Protein AF-A0AAE3QKD9-F1 (afdb_monomer)

Sequence (42 aa):
MGKLWQRNYHEHIIRNAHSHQKIAEYIISNPLLWEQDILFAL

Radius of gyration: 13.56 Å; Cα contacts (8 Å, |Δi|>4): 5; chains: 1; bounding box: 34×23×30 Å

Secondary structure (DSSP, 8-state):
----S-SS-------SHHHHHHHHHHHHHHHHHGGGSTTTT-

Foldseek 3Di:
DDDPDDPDDDDDDDDDPVSVVVVVVCVVCCVVCVVVDPPNVD

InterPro domains:
  IPR036515 Transposase IS200-like superfamily [G3DSA:3.30.70.1290] (1-38)
  IPR036515 Transposase IS200-like superfamily [SSF143422] (2-32)

Mean predicted aligned error: 4.27 Å

Structure (mmCIF, N/CA/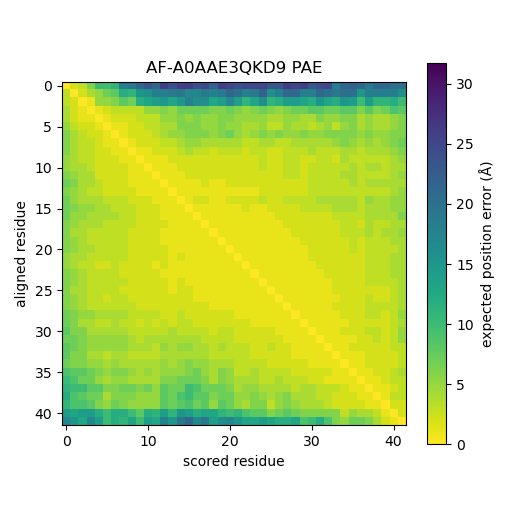C/O backbone):
data_AF-A0AAE3QKD9-F1
#
_entry.id   AF-A0AAE3QKD9-F1
#
loop_
_atom_site.group_PDB
_atom_site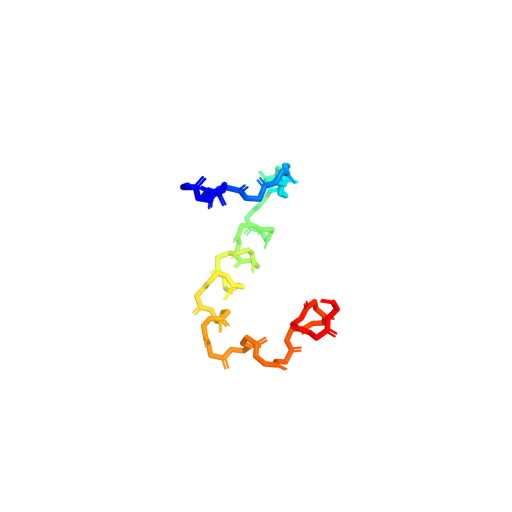.id
_atom_site.type_symbol
_atom_site.label_atom_id
_atom_site.label_alt_id
_atom_site.label_comp_id
_atom_site.label_asym_id
_atom_site.label_entity_id
_atom_site.label_seq_id
_atom_site.pdb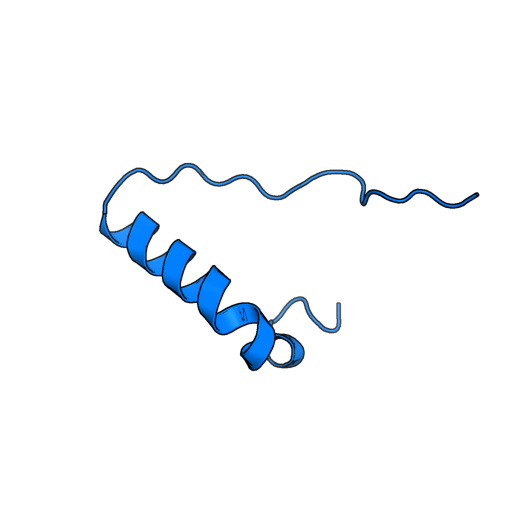x_PDB_ins_code
_atom_site.Cartn_x
_atom_site.Cartn_y
_atom_site.Cartn_z
_atom_site.occupancy
_atom_site.B_iso_or_equiv
_atom_site.auth_seq_id
_atom_site.auth_comp_id
_atom_site.auth_asym_id
_atom_site.auth_atom_id
_atom_site.pdbx_PDB_model_num
ATOM 1 N N . MET A 1 1 ? -26.754 9.463 11.585 1.00 63.19 1 MET A N 1
ATOM 2 C CA . MET A 1 1 ? -26.166 8.497 10.630 1.00 63.19 1 MET A CA 1
ATOM 3 C C . MET A 1 1 ? -24.745 8.953 10.333 1.00 63.19 1 MET A C 1
ATOM 5 O O . MET A 1 1 ? -24.572 10.109 9.971 1.00 63.19 1 MET A O 1
ATOM 9 N N . GLY A 1 2 ? -23.741 8.125 10.634 1.00 81.06 2 GLY A N 1
ATOM 10 C CA . GLY A 1 2 ? -22.322 8.502 10.553 1.00 81.06 2 GLY A CA 1
ATOM 11 C C . GLY A 1 2 ? -21.778 8.512 9.122 1.00 81.06 2 GLY A C 1
ATOM 12 O O . GLY A 1 2 ? -22.369 7.912 8.225 1.00 81.06 2 GLY A O 1
ATOM 13 N N . LYS A 1 3 ? -20.646 9.194 8.907 1.00 82.94 3 LYS A N 1
ATOM 14 C CA . LYS A 1 3 ? -19.911 9.133 7.635 1.00 82.94 3 LYS A CA 1
ATOM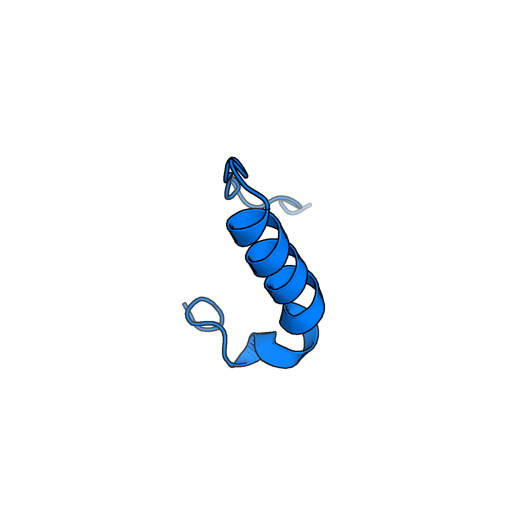 15 C C . LYS A 1 3 ? -19.326 7.730 7.469 1.00 82.94 3 LYS A C 1
ATOM 17 O O . LYS A 1 3 ? -18.451 7.348 8.233 1.00 82.94 3 LYS A O 1
ATOM 22 N N . LEU A 1 4 ? -19.818 6.996 6.472 1.00 92.12 4 LEU A N 1
ATOM 23 C CA . LEU A 1 4 ? -19.3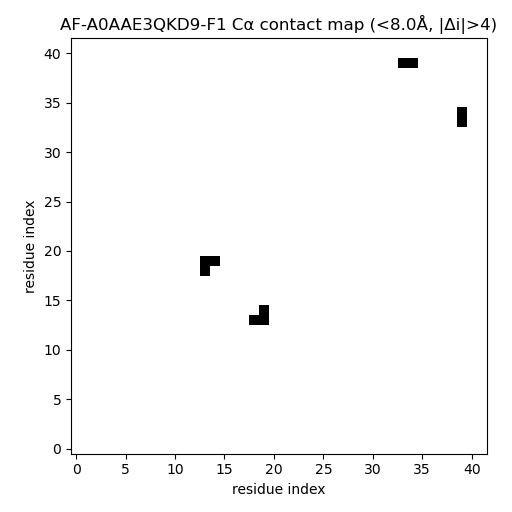35 5.657 6.117 1.00 92.12 4 LEU A CA 1
ATOM 24 C C . LEU A 1 4 ? -17.910 5.682 5.542 1.00 92.12 4 LEU A C 1
ATOM 26 O O . LEU A 1 4 ? -17.162 4.725 5.693 1.00 92.12 4 LEU A O 1
ATOM 30 N N . TRP A 1 5 ? -17.542 6.783 4.889 1.00 92.06 5 TRP A N 1
ATOM 31 C CA . TRP A 1 5 ? -16.264 6.929 4.203 1.00 92.06 5 TRP A CA 1
ATOM 32 C C . TRP A 1 5 ? -15.298 7.808 4.990 1.00 92.06 5 TRP A C 1
ATOM 34 O O . TRP A 1 5 ? -15.665 8.894 5.457 1.00 92.06 5 TRP A O 1
ATOM 44 N N . GLN A 1 6 ? -14.040 7.370 5.056 1.00 88.06 6 GLN A N 1
ATOM 45 C CA . GLN A 1 6 ? -12.929 8.243 5.410 1.00 88.06 6 GLN A CA 1
ATOM 46 C C . GLN A 1 6 ? -12.766 9.311 4.318 1.00 88.06 6 GLN A C 1
ATOM 48 O O . GLN A 1 6 ? -12.959 9.055 3.129 1.00 88.06 6 GLN A O 1
ATOM 53 N N . ARG A 1 7 ? -12.439 10.543 4.716 1.00 91.69 7 ARG A N 1
ATOM 54 C CA . ARG A 1 7 ? -12.111 11.603 3.759 1.00 91.69 7 ARG A CA 1
ATOM 55 C C . ARG A 1 7 ? -10.734 11.312 3.152 1.00 91.69 7 ARG A C 1
ATOM 57 O O . ARG A 1 7 ? -9.770 11.200 3.903 1.00 91.69 7 ARG A O 1
ATOM 64 N N . ASN A 1 8 ? -10.660 11.328 1.819 1.00 91.56 8 ASN A N 1
ATOM 65 C CA . ASN A 1 8 ? -9.488 10.997 0.993 1.00 91.56 8 ASN A CA 1
ATOM 66 C C . ASN A 1 8 ? -9.176 9.493 0.930 1.00 91.56 8 ASN A C 1
ATOM 68 O O . ASN A 1 8 ? -9.731 8.695 1.679 1.00 91.56 8 ASN A O 1
ATOM 72 N N . TYR A 1 9 ? -8.296 9.125 0.001 1.00 93.56 9 TYR A N 1
ATOM 73 C CA . TYR A 1 9 ? -7.845 7.758 -0.233 1.00 93.56 9 TYR A CA 1
ATOM 74 C C . TYR A 1 9 ? -6.388 7.761 -0.717 1.00 93.56 9 TYR A C 1
ATOM 76 O O . TYR A 1 9 ? -5.888 8.783 -1.192 1.00 93.56 9 TYR A O 1
ATOM 84 N N . HIS A 1 10 ? -5.693 6.637 -0.542 1.00 92.81 10 HIS A N 1
ATOM 85 C CA . HIS A 1 10 ? -4.327 6.457 -1.027 1.00 92.81 10 HIS A CA 1
ATOM 86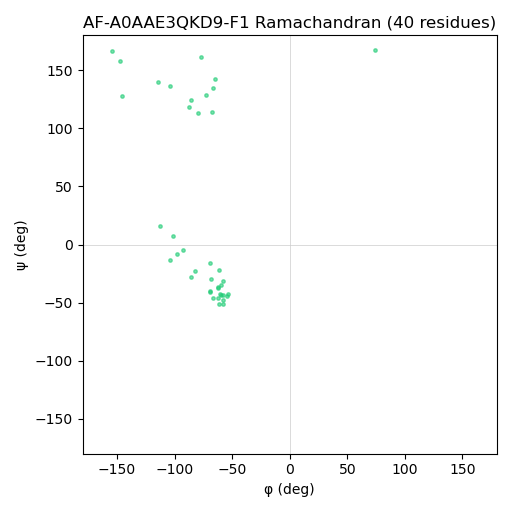 C C . HIS A 1 10 ? -4.350 5.991 -2.489 1.00 92.81 10 HIS A C 1
ATOM 88 O O . HIS A 1 10 ? -4.961 4.970 -2.800 1.00 92.81 10 HIS A O 1
ATOM 94 N N . GLU A 1 11 ? -3.670 6.719 -3.375 1.00 96.12 11 GLU A N 1
ATOM 95 C CA . GLU A 1 11 ? -3.514 6.365 -4.789 1.00 96.12 11 GLU A CA 1
ATOM 96 C C . GLU A 1 11 ? -2.057 6.049 -5.120 1.00 96.12 11 GLU A C 1
ATOM 98 O O . GLU A 1 11 ? -1.140 6.752 -4.692 1.00 96.12 11 GLU A O 1
ATOM 103 N N . HIS A 1 12 ? -1.843 5.021 -5.943 1.00 95.00 12 HIS A N 1
ATOM 104 C CA . HIS A 1 12 ? -0.521 4.659 -6.440 1.00 95.00 12 HIS A CA 1
ATOM 105 C C . HIS A 1 12 ? -0.595 4.107 -7.871 1.00 95.00 12 HIS A C 1
ATOM 107 O O . HIS A 1 12 ? -1.345 3.173 -8.147 1.00 95.00 12 HIS A O 1
ATOM 113 N N . ILE A 1 13 ? 0.209 4.659 -8.789 1.00 97.38 13 ILE A N 1
ATOM 114 C CA . ILE A 1 13 ? 0.295 4.185 -10.180 1.00 97.38 13 ILE A CA 1
ATOM 115 C C . ILE A 1 13 ? 1.339 3.072 -10.278 1.00 97.38 13 ILE A C 1
ATOM 117 O O . ILE A 1 13 ? 2.532 3.308 -10.091 1.00 97.38 13 ILE A O 1
ATOM 121 N N . ILE A 1 14 ? 0.896 1.882 -10.674 1.00 97.88 14 ILE A N 1
ATOM 122 C CA . ILE A 1 14 ? 1.751 0.721 -10.928 1.00 97.88 14 ILE A CA 1
ATOM 123 C C . ILE A 1 14 ? 2.385 0.858 -12.317 1.00 97.88 14 ILE A C 1
ATOM 125 O O . ILE A 1 14 ? 1.691 0.819 -13.329 1.00 97.88 14 ILE A O 1
ATOM 129 N N . ARG A 1 15 ? 3.710 1.037 -12.379 1.00 98.12 15 ARG A N 1
ATOM 130 C CA . ARG A 1 15 ? 4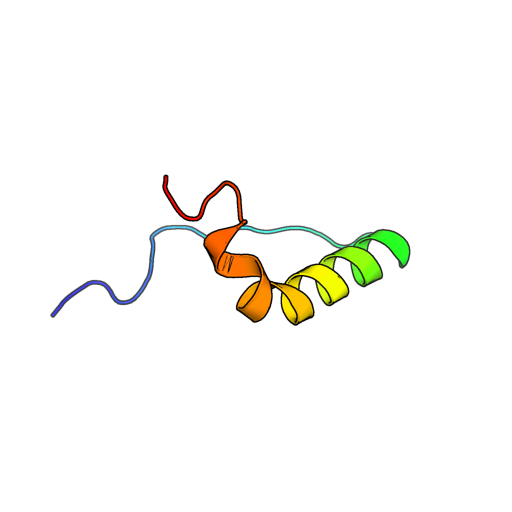.435 1.318 -13.641 1.00 98.12 15 ARG A CA 1
ATOM 131 C C . ARG A 1 15 ? 5.194 0.122 -14.202 1.00 98.12 15 ARG A C 1
ATOM 133 O O . ARG A 1 15 ? 5.675 0.181 -15.329 1.00 98.12 15 ARG A O 1
ATOM 140 N N . ASN A 1 16 ? 5.361 -0.933 -13.409 1.00 98.38 16 ASN A N 1
ATOM 141 C CA . ASN A 1 16 ? 6.090 -2.129 -13.812 1.00 98.38 16 ASN A CA 1
ATOM 142 C C . ASN A 1 16 ? 5.633 -3.370 -13.030 1.00 98.38 16 ASN A C 1
ATOM 144 O O . ASN A 1 16 ? 4.972 -3.273 -11.992 1.00 98.38 16 ASN A O 1
ATOM 148 N N . ALA A 1 17 ? 6.036 -4.540 -13.526 1.00 98.56 17 ALA A N 1
ATOM 149 C CA . ALA A 1 17 ? 5.679 -5.834 -12.952 1.00 98.56 17 ALA A CA 1
ATOM 150 C C . ALA A 1 17 ? 6.145 -6.000 -11.495 1.00 98.56 17 ALA A C 1
ATOM 152 O O . ALA A 1 17 ? 5.432 -6.583 -10.686 1.00 98.56 17 ALA A O 1
ATOM 153 N N . HIS A 1 18 ? 7.298 -5.430 -11.135 1.00 98.25 18 HIS A N 1
ATOM 154 C CA . HIS A 1 18 ? 7.818 -5.507 -9.768 1.00 98.25 18 HIS A CA 1
ATOM 155 C C . HIS A 1 18 ? 6.935 -4.749 -8.769 1.00 98.25 18 HIS A C 1
ATOM 157 O O . HIS A 1 18 ? 6.578 -5.281 -7.722 1.00 98.25 18 HIS A O 1
ATOM 163 N N . SER A 1 19 ? 6.521 -3.523 -9.109 1.00 98.06 19 SER A N 1
ATOM 164 C CA . SER A 1 19 ? 5.570 -2.754 -8.292 1.00 98.06 19 SER A CA 1
ATOM 165 C C . SER A 1 19 ? 4.212 -3.446 -8.191 1.00 98.06 19 SER A C 1
ATOM 167 O O . SER A 1 19 ? 3.605 -3.442 -7.124 1.00 98.06 19 SER A O 1
ATOM 169 N N . HIS A 1 20 ? 3.768 -4.088 -9.276 1.00 98.50 20 HIS A N 1
ATOM 170 C CA . HIS A 1 20 ? 2.525 -4.849 -9.288 1.00 98.50 20 HIS A CA 1
ATOM 171 C C . HIS A 1 20 ? 2.581 -6.005 -8.291 1.00 98.50 20 HIS A C 1
ATOM 173 O O . HIS A 1 20 ? 1.702 -6.128 -7.442 1.00 98.50 20 HIS A O 1
ATOM 179 N N . GLN A 1 21 ? 3.640 -6.815 -8.367 1.00 98.56 21 GLN A N 1
ATOM 180 C CA . GLN A 1 21 ? 3.823 -7.968 -7.496 1.00 98.56 21 GLN A CA 1
ATOM 181 C C . GLN A 1 21 ? 3.838 -7.555 -6.022 1.00 98.56 21 GLN A C 1
ATOM 183 O O . GLN A 1 21 ? 3.088 -8.115 -5.230 1.00 98.56 21 GLN A O 1
ATOM 188 N N . LYS A 1 22 ? 4.606 -6.518 -5.667 1.00 97.44 22 LYS A N 1
ATOM 189 C CA . LYS A 1 22 ? 4.670 -6.034 -4.282 1.00 97.44 22 LYS A CA 1
ATOM 190 C C . LYS A 1 22 ? 3.320 -5.572 -3.739 1.00 97.44 22 LYS A C 1
ATOM 192 O O . LYS A 1 22 ? 2.987 -5.875 -2.598 1.00 97.44 22 LYS A O 1
ATOM 197 N N . ILE A 1 23 ? 2.546 -4.832 -4.534 1.00 97.12 23 ILE A N 1
ATOM 198 C CA . ILE A 1 23 ? 1.230 -4.341 -4.103 1.00 97.12 23 ILE A CA 1
ATOM 199 C C . ILE A 1 23 ? 0.238 -5.500 -3.975 1.00 97.12 23 ILE A C 1
ATOM 201 O O . ILE A 1 23 ? -0.521 -5.541 -3.010 1.00 97.12 23 ILE A O 1
ATOM 205 N N . ALA A 1 24 ? 0.271 -6.466 -4.896 1.00 98.06 24 ALA A N 1
ATOM 206 C CA . ALA A 1 24 ? -0.562 -7.661 -4.808 1.00 98.06 24 ALA A CA 1
ATOM 207 C C . ALA A 1 24 ? -0.242 -8.489 -3.550 1.00 98.06 24 ALA A C 1
ATOM 209 O O . ALA A 1 24 ? -1.152 -8.866 -2.814 1.00 98.06 24 ALA A O 1
ATOM 210 N N . GLU A 1 25 ? 1.042 -8.719 -3.265 1.00 97.75 25 GLU A N 1
ATOM 211 C CA . GLU A 1 25 ? 1.498 -9.416 -2.056 1.00 97.75 25 GLU A CA 1
ATOM 212 C C . GLU A 1 25 ? 1.081 -8.679 -0.777 1.00 97.75 25 GLU A C 1
ATOM 214 O O . GLU A 1 25 ? 0.588 -9.313 0.159 1.00 97.75 25 GLU A O 1
ATOM 219 N N . TYR A 1 26 ? 1.210 -7.346 -0.743 1.00 95.62 26 TYR A N 1
ATOM 220 C CA . TYR A 1 26 ? 0.729 -6.530 0.375 1.00 95.62 26 TYR A CA 1
ATOM 221 C C . TYR A 1 26 ? -0.774 -6.721 0.598 1.00 95.62 26 TYR A C 1
ATOM 223 O O . TYR A 1 26 ? -1.178 -7.062 1.702 1.00 95.62 26 TYR A O 1
ATOM 231 N N . ILE A 1 27 ? -1.604 -6.597 -0.444 1.00 95.69 27 ILE A N 1
ATOM 232 C CA . ILE A 1 27 ? -3.065 -6.754 -0.327 1.00 95.69 27 ILE A CA 1
ATOM 233 C C . ILE A 1 27 ? -3.441 -8.134 0.228 1.00 95.69 27 ILE A C 1
ATOM 235 O O . ILE A 1 27 ? -4.309 -8.229 1.094 1.00 9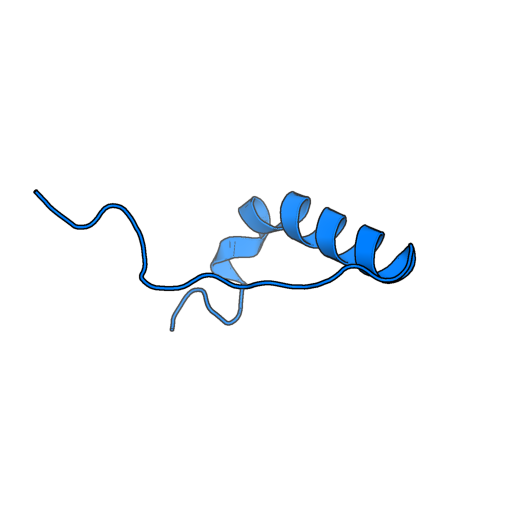5.69 27 ILE A O 1
ATOM 239 N N . ILE A 1 28 ? -2.790 -9.197 -0.254 1.00 97.94 28 ILE A N 1
ATOM 240 C CA . ILE A 1 28 ? -3.077 -10.575 0.169 1.00 97.94 28 ILE A CA 1
ATOM 241 C C . ILE A 1 28 ? -2.646 -10.812 1.621 1.00 97.94 28 ILE A C 1
ATOM 243 O O . ILE A 1 28 ? -3.357 -11.479 2.371 1.00 97.94 28 ILE A O 1
ATOM 247 N N . SER A 1 29 ? -1.487 -10.289 2.021 1.00 97.00 29 SER A N 1
ATOM 248 C CA . SER A 1 29 ? -0.924 -10.512 3.358 1.00 97.00 29 SER A CA 1
ATOM 249 C C . SER A 1 29 ? -1.499 -9.585 4.432 1.00 97.00 29 SER A C 1
ATOM 251 O O . SER A 1 29 ? -1.495 -9.954 5.606 1.00 97.00 29 SER A O 1
ATOM 253 N N . ASN A 1 30 ? -2.047 -8.425 4.052 1.00 95.06 30 ASN A N 1
ATOM 254 C CA . ASN A 1 30 ? -2.493 -7.391 4.984 1.00 95.06 30 ASN A CA 1
ATOM 255 C C . ASN A 1 30 ? -3.473 -7.888 6.067 1.00 95.06 30 ASN A C 1
ATOM 257 O O . ASN A 1 30 ? -3.255 -7.567 7.230 1.00 95.06 30 ASN A O 1
ATOM 261 N N . PRO A 1 31 ? -4.490 -8.730 5.780 1.00 95.19 31 PRO A N 1
ATOM 262 C CA . PRO A 1 31 ? -5.384 -9.226 6.831 1.00 95.19 31 PRO A CA 1
ATOM 263 C C . PRO A 1 31 ? -4.666 -9.986 7.956 1.00 95.19 31 PRO A C 1
ATOM 265 O O . PRO A 1 31 ? -5.114 -9.950 9.097 1.00 95.19 31 PRO A O 1
ATOM 268 N N . LEU A 1 32 ? -3.558 -10.667 7.645 1.00 96.56 32 LEU A N 1
ATOM 269 C CA . LEU A 1 32 ? -2.753 -11.410 8.622 1.00 96.56 32 LEU A CA 1
ATOM 270 C C . LEU A 1 32 ? -1.721 -10.525 9.326 1.00 96.56 32 LEU A C 1
ATOM 272 O O . LEU A 1 32 ? -1.321 -10.819 10.450 1.00 96.56 32 LE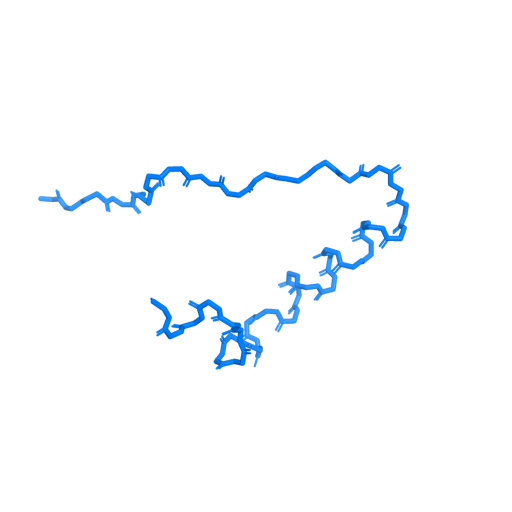U A O 1
ATOM 276 N N . LEU A 1 33 ? -1.267 -9.469 8.653 1.00 95.06 33 LEU A N 1
ATOM 277 C CA . LEU A 1 33 ? -0.219 -8.570 9.135 1.00 95.06 33 LEU A CA 1
ATOM 278 C C . LEU A 1 33 ? -0.770 -7.255 9.695 1.00 95.06 33 LEU A C 1
ATOM 280 O O . LEU A 1 33 ? 0.013 -6.377 10.040 1.00 95.06 33 LEU A O 1
ATOM 284 N N . TRP A 1 34 ? -2.093 -7.123 9.819 1.00 94.00 34 TRP A N 1
ATOM 285 C CA . TRP A 1 34 ? -2.757 -5.866 10.161 1.00 94.00 34 TRP A CA 1
ATOM 286 C C . TRP A 1 34 ? -2.221 -5.235 11.449 1.00 94.00 34 TRP A C 1
ATOM 288 O O . TRP A 1 34 ? -1.908 -4.053 11.465 1.00 94.00 34 TRP A O 1
ATOM 298 N N . GLU A 1 35 ? -2.014 -6.030 12.502 1.00 95.50 35 GLU A N 1
ATOM 299 C CA . GLU A 1 35 ? -1.491 -5.547 13.793 1.00 95.50 35 GLU A CA 1
ATOM 300 C C . GLU A 1 35 ? -0.018 -5.102 13.747 1.00 95.50 35 GLU A C 1
ATOM 302 O O . GLU A 1 35 ? 0.466 -4.444 14.665 1.00 95.50 35 GLU A O 1
ATOM 307 N N . GLN A 1 36 ? 0.709 -5.484 12.697 1.00 94.38 36 GLN A N 1
ATOM 308 C CA . GLN A 1 36 ? 2.120 -5.152 12.488 1.00 94.38 36 GLN A CA 1
ATOM 309 C C . GLN A 1 36 ? 2.293 -3.956 11.542 1.00 94.38 36 GLN A C 1
ATOM 311 O O . GLN A 1 36 ? 3.417 -3.479 11.365 1.00 94.38 36 GLN A O 1
ATOM 316 N N . ASP A 1 37 ? 1.211 -3.479 10.917 1.00 90.81 37 ASP A N 1
ATOM 317 C CA . ASP A 1 37 ? 1.259 -2.316 10.039 1.00 90.81 37 ASP A CA 1
ATOM 318 C C . ASP A 1 37 ? 1.584 -1.059 10.859 1.00 90.81 37 ASP A C 1
ATOM 320 O O . ASP A 1 37 ? 1.030 -0.813 11.932 1.00 90.81 37 ASP A O 1
ATOM 324 N N . ILE A 1 38 ? 2.498 -0.235 10.345 1.00 87.50 38 ILE A N 1
ATOM 325 C CA . ILE A 1 38 ? 2.955 0.985 11.021 1.00 87.50 38 ILE A CA 1
ATOM 326 C C . ILE A 1 38 ? 1.821 1.993 11.255 1.00 87.50 38 ILE A C 1
ATOM 328 O O . ILE A 1 38 ? 1.949 2.859 12.119 1.00 87.50 38 ILE A O 1
ATOM 332 N N . LEU A 1 39 ? 0.733 1.902 10.481 1.00 86.44 39 LEU A N 1
ATOM 333 C CA . LEU A 1 39 ? -0.440 2.761 10.598 1.00 86.44 39 LEU A CA 1
ATOM 334 C C . LEU A 1 39 ? -1.529 2.173 11.507 1.00 86.44 39 LEU A C 1
ATOM 336 O O . LEU A 1 39 ? -2.525 2.849 11.744 1.00 86.44 39 LEU A O 1
ATOM 340 N N . PHE A 1 40 ? -1.370 0.948 12.019 1.00 86.44 40 PHE A N 1
ATOM 341 C CA . PHE A 1 40 ? -2.405 0.264 12.805 1.00 86.44 40 PHE A CA 1
ATOM 342 C C . PHE A 1 40 ? -2.767 0.994 14.107 1.00 86.44 40 PHE A C 1
ATOM 344 O O . PHE A 1 40 ? -3.931 1.014 14.501 1.00 86.44 40 PHE A O 1
ATOM 351 N N . ALA A 1 41 ? -1.774 1.591 14.771 1.00 80.56 41 ALA A N 1
ATOM 352 C CA . ALA A 1 41 ? -1.924 2.226 16.083 1.00 80.56 41 ALA A CA 1
ATOM 353 C C . ALA A 1 41 ? -1.746 3.759 16.059 1.00 80.56 41 ALA A C 1
ATOM 355 O O . ALA A 1 41 ? -1.520 4.357 17.115 1.00 80.56 41 ALA A O 1
ATOM 356 N N . LEU A 1 42 ? -1.804 4.380 14.873 1.00 67.38 42 LEU A N 1
ATOM 357 C CA . LEU A 1 42 ? -1.768 5.840 14.706 1.00 67.38 42 LEU A CA 1
ATOM 358 C C . LEU A 1 42 ? -3.158 6.482 14.791 1.00 67.38 42 LEU A C 1
ATOM 360 O O . LEU A 1 42 ? -4.157 5.825 14.425 1.00 67.38 42 LEU A O 1
#

pLDDT: mean 92.51, std 7.74, range [63.19, 98.56]

Organism: NCBI:txid3048013

Solvent-accessible surface area (backbone atoms only — not comparable to full-atom values): 2952 Å² total; per-residue (Å²): 135,79,81,89,65,75,88,80,82,94,83,80,86,73,85,47,71,67,57,43,50,54,52,52,51,46,66,70,46,37,84,81,42,44,90,73,40,89,69,62,86,109